Protein AF-A0A4Q3E2G7-F1 (afdb_monomer)

Solvent-accessible surface area (backbone atoms only — not comparable to full-atom values): 5828 Å² total; per-residue (Å²): 128,84,86,53,38,29,29,27,58,34,46,73,57,37,39,50,40,40,76,72,72,43,52,89,29,53,62,28,27,21,63,77,32,55,55,61,68,73,53,56,78,39,52,56,37,32,42,70,69,61,77,84,93,59,53,72,67,58,45,53,53,50,52,51,52,33,55,73,70,73,43,67,72,49,49,72,39,61,69,58,49,59,74,64,58,54,78,42,77,47,70,77,77,88,51,87,86,81,107

Radius of gyration: 15.03 Å; Cα contacts (8 Å, |Δi|>4): 140; chains: 1; bounding box: 35×28×46 Å

Mean predicted aligned error: 4.7 Å

Secondary structure (DSSP, 8-state):
-PPP-EEE-SHHHHHHHHHTT-GGGEEEE-SS---SGGGGGSPB-EEESS-TT--HHHHHHHHHHHHHTT--SEEE-HHHHHHH--SEEE--PPPTT--

Structure (mmCIF, N/CA/C/O backbone):
data_AF-A0A4Q3E2G7-F1
#
_entry.id   AF-A0A4Q3E2G7-F1
#
loop_
_atom_site.group_PDB
_atom_site.id
_atom_site.type_symbol
_atom_site.label_atom_id
_atom_site.label_alt_id
_atom_site.label_comp_id
_atom_site.label_asym_id
_atom_site.label_entity_id
_atom_site.label_seq_id
_atom_site.pdbx_PDB_ins_code
_atom_site.Cartn_x
_atom_site.Cartn_y
_atom_site.Cartn_z
_atom_site.occupancy
_atom_site.B_iso_or_equiv
_atom_site.auth_seq_id
_atom_site.auth_comp_id
_atom_site.auth_asym_id
_atom_site.auth_atom_id
_atom_site.pdbx_PDB_model_num
ATOM 1 N N . MET A 1 1 ? -11.718 -5.652 20.881 1.00 55.88 1 MET A N 1
ATOM 2 C CA . MET A 1 1 ? -10.340 -5.149 20.671 1.00 55.88 1 MET A CA 1
ATOM 3 C C . MET A 1 1 ? -10.452 -3.745 20.094 1.00 55.88 1 MET A C 1
ATOM 5 O O . MET A 1 1 ? -11.445 -3.514 19.416 1.00 55.88 1 MET A O 1
ATOM 9 N N . PRO A 1 2 ? -9.546 -2.799 20.392 1.00 66.38 2 PRO A N 1
ATOM 10 C CA . PRO A 1 2 ? -9.570 -1.504 19.713 1.00 66.38 2 PRO A CA 1
ATOM 11 C C . PRO A 1 2 ? -9.379 -1.717 18.205 1.00 66.38 2 PRO A C 1
ATOM 13 O O . PRO A 1 2 ? -8.573 -2.565 17.818 1.00 66.38 2 PRO A O 1
ATOM 16 N N . ALA A 1 3 ? -10.138 -0.983 17.389 1.00 75.88 3 ALA A N 1
ATOM 17 C CA . ALA A 1 3 ? -9.965 -0.964 15.938 1.00 75.88 3 ALA A CA 1
ATOM 18 C C . ALA A 1 3 ? -8.535 -0.508 15.614 1.00 75.88 3 ALA A C 1
ATOM 20 O O . ALA A 1 3 ? -8.076 0.493 16.175 1.00 75.88 3 ALA A O 1
ATOM 21 N N . ARG A 1 4 ? -7.820 -1.261 14.773 1.00 91.00 4 ARG A N 1
ATOM 22 C CA . ARG A 1 4 ? -6.454 -0.917 14.348 1.00 91.00 4 ARG A CA 1
ATOM 23 C C . ARG A 1 4 ? -6.506 -0.272 12.978 1.00 91.00 4 ARG A C 1
ATOM 25 O O . ARG A 1 4 ? -7.250 -0.717 12.121 1.00 91.00 4 ARG A O 1
ATOM 32 N N . LYS A 1 5 ? -5.664 0.723 12.734 1.00 97.69 5 LYS A N 1
ATOM 33 C CA . LYS A 1 5 ? -5.498 1.313 11.406 1.00 97.69 5 LYS A CA 1
ATOM 34 C C . LYS A 1 5 ? -4.440 0.539 10.632 1.00 97.69 5 LYS A C 1
ATOM 36 O O . LYS A 1 5 ? -3.252 0.616 10.950 1.00 97.69 5 LYS A O 1
ATOM 41 N N . ILE A 1 6 ? -4.873 -0.206 9.624 1.00 98.31 6 ILE A N 1
ATOM 42 C CA . ILE A 1 6 ? -4.030 -1.079 8.808 1.00 98.31 6 ILE A CA 1
ATOM 43 C C . ILE A 1 6 ? -3.792 -0.428 7.447 1.00 98.31 6 ILE A C 1
ATOM 45 O O . ILE A 1 6 ? -4.727 -0.017 6.763 1.00 98.31 6 ILE A O 1
ATOM 49 N N . ILE A 1 7 ? -2.533 -0.376 7.020 1.00 98.56 7 ILE A N 1
ATOM 50 C CA . ILE A 1 7 ? -2.185 -0.154 5.614 1.00 98.56 7 ILE A CA 1
ATOM 51 C C . ILE A 1 7 ? -1.656 -1.463 5.037 1.00 98.56 7 ILE A C 1
ATOM 53 O O . ILE A 1 7 ? -0.758 -2.071 5.619 1.00 98.56 7 ILE A O 1
ATOM 57 N N . SER A 1 8 ? -2.177 -1.879 3.883 1.00 98.00 8 SER A N 1
ATOM 58 C CA . SER A 1 8 ? -1.694 -3.058 3.156 1.00 98.00 8 SER A CA 1
ATOM 59 C C . SER A 1 8 ? -1.099 -2.659 1.808 1.00 98.00 8 SER A C 1
ATOM 61 O O . SER A 1 8 ? -1.788 -2.128 0.941 1.00 98.00 8 SER A O 1
ATOM 63 N N . LEU A 1 9 ? 0.198 -2.898 1.621 1.00 96.62 9 LEU A N 1
ATOM 64 C CA . LEU A 1 9 ? 0.952 -2.508 0.424 1.00 96.62 9 LEU A CA 1
ATOM 65 C C . LEU A 1 9 ? 1.193 -3.670 -0.550 1.00 96.62 9 LEU A C 1
ATOM 67 O O . LEU A 1 9 ? 2.042 -3.564 -1.429 1.00 96.62 9 LEU A O 1
ATOM 71 N N . LEU A 1 10 ? 0.443 -4.763 -0.407 1.00 95.19 10 LEU A N 1
ATOM 72 C CA . LEU A 1 10 ? 0.505 -5.937 -1.274 1.00 95.19 10 LEU A CA 1
ATOM 73 C C . LEU A 1 10 ? -0.928 -6.408 -1.592 1.00 95.19 10 LEU A C 1
ATOM 75 O O . LEU A 1 10 ? -1.713 -6.556 -0.646 1.00 95.19 10 LEU A O 1
ATOM 79 N N . PRO A 1 11 ? -1.284 -6.687 -2.863 1.00 95.81 11 PRO A N 1
ATOM 80 C CA . PRO A 1 11 ? -2.620 -7.170 -3.227 1.00 95.81 11 PRO A CA 1
ATOM 81 C C . PRO A 1 11 ? -3.044 -8.400 -2.421 1.00 95.81 11 PRO A C 1
ATOM 83 O O . PRO A 1 11 ? -4.007 -8.325 -1.662 1.00 95.81 11 PRO A O 1
ATOM 86 N N . ALA A 1 12 ? -2.230 -9.461 -2.429 1.00 96.19 12 ALA A N 1
ATOM 87 C CA . ALA A 1 12 ? -2.518 -10.690 -1.686 1.00 96.19 12 ALA A CA 1
ATOM 88 C C . ALA A 1 12 ? -2.706 -10.456 -0.175 1.00 96.19 12 ALA A C 1
ATOM 90 O O . ALA A 1 12 ? -3.591 -11.042 0.444 1.00 96.19 12 ALA A O 1
ATOM 91 N N . ALA A 1 13 ? -1.913 -9.568 0.435 1.00 96.88 13 ALA A N 1
ATOM 92 C CA . ALA A 1 13 ? -2.086 -9.234 1.848 1.00 96.88 13 ALA A CA 1
ATOM 93 C C . ALA A 1 13 ? -3.405 -8.496 2.109 1.00 96.88 13 ALA A C 1
ATOM 95 O O . ALA A 1 13 ? -4.047 -8.733 3.128 1.00 96.88 13 ALA A O 1
ATOM 96 N N . THR A 1 14 ? -3.825 -7.630 1.185 1.00 98.25 14 THR A N 1
ATOM 97 C CA . THR A 1 14 ? -5.097 -6.900 1.285 1.00 98.25 14 THR A CA 1
ATOM 98 C C . THR A 1 14 ? -6.269 -7.868 1.257 1.00 98.25 14 THR A C 1
ATOM 100 O O . THR A 1 14 ? -7.136 -7.803 2.126 1.00 98.25 14 THR A O 1
ATOM 103 N N . GLU A 1 15 ? -6.241 -8.828 0.333 1.00 98.38 15 GLU A N 1
ATOM 104 C CA . GLU A 1 15 ? -7.255 -9.878 0.241 1.00 98.38 15 GLU A CA 1
ATOM 105 C C . GLU A 1 15 ? -7.309 -10.738 1.508 1.00 98.38 15 GLU A C 1
ATOM 107 O O . GLU A 1 15 ? -8.394 -11.024 2.011 1.00 98.38 15 GLU A O 1
ATOM 112 N N . ILE A 1 16 ? -6.152 -11.096 2.078 1.00 98.31 16 ILE A N 1
ATOM 113 C CA . ILE A 1 16 ? -6.073 -11.841 3.343 1.00 98.31 16 ILE A CA 1
ATOM 114 C C . ILE A 1 16 ? -6.680 -11.034 4.499 1.00 98.31 16 ILE A C 1
ATOM 116 O O . ILE A 1 16 ? -7.458 -11.583 5.277 1.00 98.31 16 ILE A O 1
ATOM 120 N N . VAL A 1 17 ? -6.368 -9.739 4.622 1.00 97.75 17 VAL A N 1
ATOM 121 C CA . VAL A 1 17 ? -6.947 -8.870 5.665 1.00 97.75 17 VAL A CA 1
ATOM 122 C C . VAL A 1 17 ? -8.472 -8.821 5.543 1.00 97.75 17 VAL A C 1
ATOM 124 O O . VAL A 1 17 ? -9.174 -8.989 6.543 1.00 97.75 17 VAL A O 1
ATOM 127 N N . CYS A 1 18 ? -8.993 -8.668 4.325 1.00 97.88 18 CYS A N 1
ATOM 128 C CA . CYS A 1 18 ? -10.431 -8.715 4.064 1.00 97.88 18 CYS A CA 1
ATOM 129 C C . CYS A 1 18 ? -11.036 -10.083 4.418 1.00 97.88 18 CYS A C 1
ATOM 131 O O . CYS A 1 18 ? -12.046 -10.139 5.119 1.00 97.88 18 CYS A O 1
ATOM 133 N N . ALA A 1 19 ? -10.400 -11.186 4.013 1.00 98.06 19 ALA A N 1
ATOM 134 C CA . ALA A 1 19 ? -10.856 -12.546 4.309 1.00 98.06 19 ALA A CA 1
ATOM 135 C C . ALA A 1 19 ? -10.881 -12.860 5.817 1.00 98.06 19 ALA A C 1
ATOM 137 O O . ALA A 1 19 ? -11.704 -13.653 6.273 1.00 98.06 19 ALA A O 1
ATOM 138 N N . LEU A 1 20 ? -10.017 -12.213 6.605 1.00 97.31 20 LEU A N 1
ATOM 139 C CA . LEU A 1 20 ? -10.001 -12.300 8.068 1.00 97.31 20 LEU A CA 1
ATOM 140 C C . LEU A 1 20 ? -11.077 -11.434 8.752 1.00 97.31 20 LEU A C 1
ATOM 142 O O . LEU A 1 20 ? -11.149 -11.416 9.980 1.00 97.31 20 LEU A O 1
ATOM 146 N N . GLY A 1 21 ? -11.914 -10.721 7.991 1.00 96.88 21 GLY A N 1
ATOM 147 C CA . GLY A 1 21 ? -12.966 -9.850 8.523 1.00 96.88 21 GLY A CA 1
ATOM 148 C C . GLY A 1 21 ? -12.462 -8.495 9.025 1.00 96.88 21 GLY A C 1
ATOM 149 O O . GLY A 1 21 ? -13.163 -7.829 9.783 1.00 96.88 21 GLY A O 1
ATOM 150 N N . LEU A 1 22 ? -11.261 -8.081 8.612 1.00 97.06 22 LEU A N 1
ATOM 151 C CA . LEU A 1 22 ? -10.602 -6.843 9.050 1.00 97.06 22 LEU A CA 1
ATOM 152 C C . LEU A 1 22 ? -10.643 -5.740 7.979 1.00 97.06 22 LEU A C 1
ATOM 154 O O . LEU A 1 22 ? -9.856 -4.801 8.013 1.00 97.06 22 LEU A O 1
ATOM 158 N N . GLU A 1 23 ? -11.558 -5.825 7.012 1.00 97.25 23 GLU A N 1
ATOM 159 C CA . GLU A 1 23 ? -11.676 -4.816 5.950 1.00 97.25 23 GLU A CA 1
ATOM 160 C C . GLU A 1 23 ? -11.950 -3.409 6.503 1.00 97.25 23 GLU A C 1
ATOM 162 O O . GLU A 1 23 ? -11.368 -2.439 6.030 1.00 97.25 23 GLU A O 1
ATOM 167 N N . ALA A 1 24 ? -12.779 -3.296 7.544 1.00 97.00 24 ALA A N 1
ATOM 168 C CA . ALA A 1 24 ? -13.104 -2.015 8.178 1.00 97.00 24 ALA A CA 1
ATOM 169 C C . ALA A 1 24 ? -11.904 -1.350 8.883 1.00 97.00 24 ALA A C 1
ATOM 171 O O . ALA A 1 24 ? -11.941 -0.151 9.156 1.00 97.00 24 ALA A O 1
ATOM 172 N N . ASP A 1 25 ? -10.850 -2.120 9.161 1.00 97.75 25 ASP A N 1
ATOM 173 C CA . ASP A 1 25 ? -9.607 -1.647 9.768 1.00 97.75 25 ASP A CA 1
ATOM 174 C C . ASP A 1 25 ? -8.606 -1.136 8.705 1.00 97.75 25 ASP A C 1
ATOM 176 O O . ASP A 1 25 ? -7.602 -0.501 9.041 1.00 97.75 25 ASP A O 1
ATOM 180 N N . LEU A 1 26 ? -8.857 -1.373 7.409 1.00 98.06 26 LEU A N 1
ATOM 181 C CA . LEU A 1 26 ? -8.009 -0.870 6.328 1.00 98.06 26 LEU A CA 1
ATOM 182 C C . LEU A 1 26 ? -8.211 0.637 6.126 1.00 98.06 26 LEU A C 1
ATOM 184 O O . LEU A 1 26 ? -9.306 1.110 5.832 1.00 98.06 26 LEU A O 1
ATOM 188 N N . VAL A 1 27 ? -7.117 1.393 6.210 1.00 98.44 27 VAL A N 1
ATOM 189 C CA . VAL A 1 27 ? -7.101 2.853 6.006 1.00 98.44 27 VAL A CA 1
ATOM 190 C C . VAL A 1 27 ? -6.294 3.285 4.785 1.00 98.44 27 VAL A C 1
ATOM 192 O O . VAL A 1 27 ? -6.335 4.451 4.402 1.00 98.44 27 VAL A O 1
ATOM 195 N N . GLY A 1 28 ? -5.554 2.369 4.162 1.00 98.25 28 GLY A N 1
ATOM 196 C CA . GLY A 1 28 ? -4.765 2.644 2.967 1.00 98.25 28 GLY A CA 1
ATOM 197 C C . GLY A 1 28 ? -4.292 1.366 2.285 1.00 98.25 28 GLY A C 1
ATOM 198 O O . GLY A 1 28 ? -4.189 0.308 2.910 1.00 98.25 28 GLY A O 1
ATOM 199 N N . ARG A 1 29 ? -4.007 1.473 0.987 1.00 98.31 29 ARG A N 1
ATOM 200 C CA . ARG A 1 29 ? -3.671 0.330 0.127 1.00 98.31 29 ARG A CA 1
ATOM 201 C C . ARG A 1 29 ? -2.516 0.621 -0.833 1.00 98.31 29 ARG A C 1
ATOM 203 O O . ARG A 1 29 ? -2.137 1.780 -0.980 1.00 98.31 29 ARG A O 1
ATOM 210 N N . SER A 1 30 ? -1.979 -0.379 -1.532 1.00 97.31 30 SER A N 1
ATOM 211 C CA . SER A 1 30 ? -1.156 -0.124 -2.727 1.00 97.31 30 SER A CA 1
ATOM 212 C C . SER A 1 30 ? -2.028 0.344 -3.906 1.00 97.31 30 SER A C 1
ATOM 214 O O . SER A 1 30 ? -3.252 0.182 -3.884 1.00 97.31 30 SER A O 1
ATOM 216 N N . HIS A 1 31 ? -1.412 0.921 -4.943 1.00 95.56 31 HIS A N 1
ATOM 217 C CA . HIS A 1 31 ? -2.122 1.269 -6.183 1.00 95.56 31 HIS A CA 1
ATOM 218 C C . HIS A 1 31 ? -2.755 0.050 -6.875 1.00 95.56 31 HIS A C 1
ATOM 220 O O . HIS A 1 31 ? -3.828 0.191 -7.462 1.00 95.56 31 HIS A O 1
ATOM 226 N N . GLU A 1 32 ? -2.143 -1.127 -6.736 1.00 94.69 32 GLU A N 1
ATOM 227 C CA . GLU A 1 32 ? -2.566 -2.379 -7.375 1.00 94.69 32 GLU A CA 1
ATOM 228 C C . GLU A 1 32 ? -3.639 -3.138 -6.590 1.00 94.69 32 GLU A C 1
ATOM 230 O O . GLU A 1 32 ? -4.333 -3.967 -7.162 1.00 94.69 32 GLU A O 1
ATOM 235 N N . CYS A 1 33 ? -3.808 -2.876 -5.288 1.00 97.19 33 CYS A N 1
ATOM 236 C CA . CYS A 1 33 ? -4.827 -3.570 -4.501 1.00 97.19 33 CYS A CA 1
ATOM 237 C C . CYS A 1 33 ? -6.230 -3.170 -4.975 1.00 97.19 33 CYS A C 1
ATOM 239 O O . 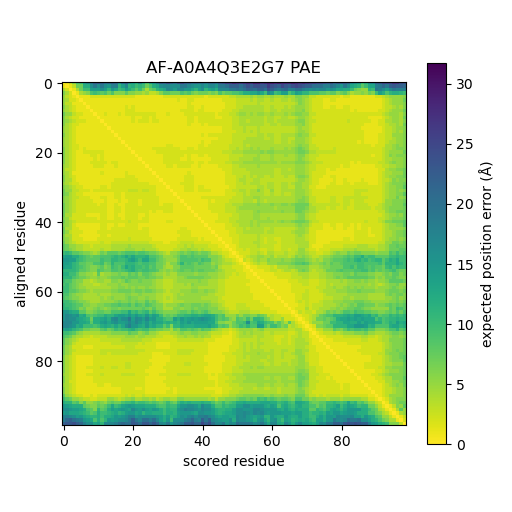CYS A 1 33 ? -6.663 -2.039 -4.743 1.00 97.19 33 CYS A O 1
ATOM 241 N N . ASP A 1 34 ? -6.952 -4.082 -5.609 1.00 97.25 34 ASP A N 1
ATOM 242 C CA . ASP A 1 34 ? -8.200 -3.782 -6.308 1.00 97.25 34 ASP A CA 1
ATOM 243 C C . ASP A 1 34 ? -9.370 -4.711 -5.938 1.00 97.25 34 ASP A C 1
ATOM 245 O O . ASP A 1 34 ? -10.491 -4.490 -6.415 1.00 97.25 34 ASP A O 1
ATOM 249 N N . PHE A 1 35 ? -9.124 -5.674 -5.043 1.00 97.62 35 PHE A N 1
ATOM 250 C CA . PHE A 1 35 ? -10.084 -6.656 -4.554 1.00 97.62 35 PHE A CA 1
ATOM 251 C C . PHE A 1 35 ? -10.092 -6.755 -3.010 1.00 97.62 35 PHE A C 1
ATOM 253 O O . PHE A 1 35 ? -9.023 -6.723 -2.393 1.00 97.62 35 PHE A O 1
ATOM 260 N N . PRO A 1 36 ? -11.274 -6.906 -2.374 1.00 97.69 36 PRO A N 1
ATOM 261 C CA . PRO A 1 36 ? -12.608 -6.703 -2.952 1.00 97.69 36 PRO A CA 1
ATOM 262 C C . PRO A 1 36 ? -12.779 -5.268 -3.473 1.00 97.69 36 PRO A C 1
ATOM 264 O O . PRO A 1 36 ? -12.086 -4.361 -3.032 1.00 97.69 36 PRO A O 1
ATOM 267 N N . LEU A 1 37 ? -13.694 -5.033 -4.424 1.00 97.88 37 LEU A N 1
ATOM 268 C CA . LEU A 1 37 ? -13.824 -3.727 -5.107 1.00 97.88 37 LEU A CA 1
ATOM 269 C C . LEU A 1 37 ? -13.981 -2.531 -4.151 1.00 97.88 37 LEU A C 1
ATOM 271 O O . LEU A 1 37 ? -13.601 -1.410 -4.489 1.00 97.88 37 LEU A O 1
ATOM 275 N N . THR A 1 38 ? -14.520 -2.768 -2.959 1.00 97.94 38 THR A N 1
ATOM 276 C CA . THR A 1 38 ? -14.655 -1.802 -1.864 1.00 97.94 38 THR A CA 1
ATOM 277 C C . THR A 1 38 ? -13.322 -1.174 -1.451 1.00 97.94 38 THR A C 1
ATOM 279 O O . THR A 1 38 ? -13.287 0.030 -1.177 1.00 97.94 38 THR A O 1
ATOM 282 N N . VAL A 1 39 ? -12.202 -1.907 -1.508 1.00 98.00 39 VAL A N 1
ATOM 283 C CA . VAL A 1 39 ? -10.876 -1.378 -1.134 1.00 98.00 39 VAL A CA 1
ATOM 284 C C . VAL A 1 39 ? -10.400 -0.277 -2.078 1.00 98.00 39 VAL A C 1
ATOM 286 O O . VAL A 1 39 ? -9.586 0.554 -1.681 1.00 98.00 39 VAL A O 1
ATOM 289 N N . LYS A 1 40 ? -10.943 -0.181 -3.303 1.00 98.00 40 LYS A N 1
ATOM 290 C CA . LYS A 1 40 ? -10.603 0.908 -4.238 1.00 98.00 40 LYS A CA 1
ATOM 291 C C . LYS A 1 40 ? -10.954 2.293 -3.700 1.00 98.00 40 LYS A C 1
ATOM 293 O O . LYS A 1 40 ? -10.317 3.258 -4.119 1.00 98.00 40 LYS A O 1
ATOM 298 N N . SER A 1 41 ? -11.918 2.377 -2.779 1.00 97.75 41 SER A N 1
ATOM 299 C CA . SER A 1 41 ? -12.289 3.619 -2.088 1.00 97.75 41 SER A CA 1
ATOM 300 C C . SER A 1 41 ? -11.213 4.111 -1.113 1.00 97.75 41 SER A C 1
ATOM 302 O O . SER A 1 41 ? -11.194 5.293 -0.770 1.00 97.75 41 SER A O 1
ATOM 304 N N . LEU A 1 42 ? -10.297 3.230 -0.696 1.00 98.31 42 LEU A N 1
ATOM 305 C CA . LEU A 1 42 ? -9.213 3.574 0.208 1.00 98.31 42 LEU A CA 1
ATOM 306 C C . LEU A 1 42 ? -8.095 4.328 -0.521 1.00 98.31 42 LEU A C 1
ATOM 308 O O . LEU A 1 42 ? -7.795 4.034 -1.687 1.00 98.31 42 LEU A O 1
ATOM 312 N N . PRO A 1 43 ? -7.409 5.251 0.173 1.00 98.12 43 PRO A N 1
ATOM 313 C CA . PRO A 1 43 ? -6.300 5.988 -0.403 1.00 98.12 43 PRO A CA 1
ATOM 314 C C . PRO A 1 43 ? -5.138 5.065 -0.813 1.00 98.12 43 PRO A C 1
ATOM 316 O O . PRO A 1 43 ? -4.625 4.275 -0.013 1.00 98.12 43 PRO A O 1
ATOM 319 N N . ALA A 1 44 ? -4.686 5.198 -2.063 1.00 97.94 44 ALA A N 1
ATOM 320 C CA . ALA A 1 44 ? -3.501 4.504 -2.559 1.00 97.94 44 ALA A CA 1
ATOM 321 C C . ALA A 1 44 ? -2.228 5.164 -2.009 1.00 97.94 44 ALA A C 1
ATOM 323 O O . ALA A 1 44 ? -1.966 6.329 -2.289 1.00 97.94 44 ALA A O 1
ATOM 324 N N . CYS A 1 45 ? -1.439 4.407 -1.251 1.00 98.00 45 CYS A N 1
ATOM 325 C CA . CYS A 1 45 ? -0.197 4.812 -0.590 1.00 98.00 45 CYS A CA 1
ATOM 326 C C . CYS A 1 45 ? 1.060 4.518 -1.421 1.00 98.00 45 CYS A C 1
ATOM 328 O O . CYS A 1 45 ? 2.175 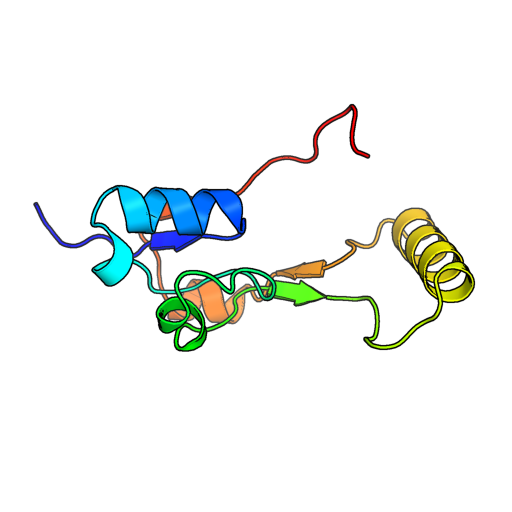4.797 -0.978 1.00 98.00 45 CYS A O 1
ATOM 330 N N . THR A 1 46 ? 0.899 3.951 -2.614 1.00 95.94 46 THR A N 1
ATOM 331 C CA . THR A 1 46 ? 1.967 3.786 -3.602 1.00 95.94 46 THR A CA 1
ATOM 332 C C . THR A 1 46 ? 1.498 4.257 -4.973 1.00 95.94 46 THR A C 1
ATOM 334 O O . THR A 1 46 ? 0.304 4.479 -5.182 1.00 95.94 46 THR A O 1
ATOM 337 N N . GLU A 1 47 ? 2.433 4.434 -5.895 1.00 95.00 47 GLU A N 1
ATOM 338 C CA . GLU A 1 47 ? 2.176 4.703 -7.313 1.00 95.00 47 GLU A CA 1
ATOM 339 C C . GLU A 1 47 ? 3.240 4.030 -8.176 1.00 95.00 47 GLU A C 1
ATOM 341 O O . GLU A 1 47 ? 4.394 3.940 -7.756 1.00 95.00 47 GLU A O 1
ATOM 346 N N . ALA A 1 48 ? 2.853 3.548 -9.355 1.00 92.06 48 ALA A N 1
ATOM 347 C CA . ALA A 1 48 ? 3.788 2.987 -10.319 1.00 92.06 48 ALA A CA 1
ATOM 348 C C . ALA A 1 48 ? 4.685 4.090 -10.899 1.00 92.06 48 ALA A C 1
ATOM 350 O O . ALA A 1 48 ? 4.213 5.17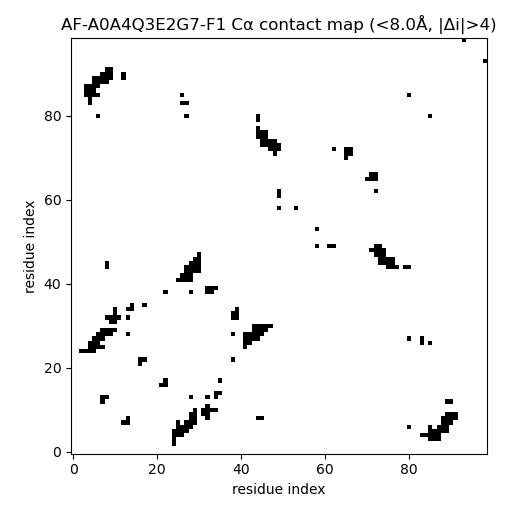8 -11.226 1.00 92.06 48 ALA A O 1
ATOM 351 N N . ASN A 1 49 ? 5.970 3.785 -11.079 1.00 90.62 49 ASN A N 1
ATOM 352 C CA . ASN A 1 49 ? 6.911 4.644 -11.808 1.00 90.62 49 ASN A CA 1
ATOM 353 C C . ASN A 1 49 ? 6.977 4.287 -13.306 1.00 90.62 49 ASN A C 1
ATOM 355 O O . ASN A 1 49 ? 7.766 4.865 -14.056 1.00 90.62 49 ASN A O 1
ATOM 359 N N . ILE A 1 50 ? 6.152 3.331 -13.740 1.00 87.88 50 ILE A N 1
ATOM 360 C CA . ILE A 1 50 ? 6.015 2.900 -15.129 1.00 87.88 50 ILE A CA 1
ATOM 361 C C . ILE A 1 50 ? 4.663 3.408 -15.649 1.00 87.88 50 ILE A C 1
ATOM 363 O O . ILE A 1 50 ? 3.649 3.162 -14.998 1.00 87.88 50 ILE A O 1
ATOM 367 N N . PRO A 1 51 ? 4.628 4.116 -16.793 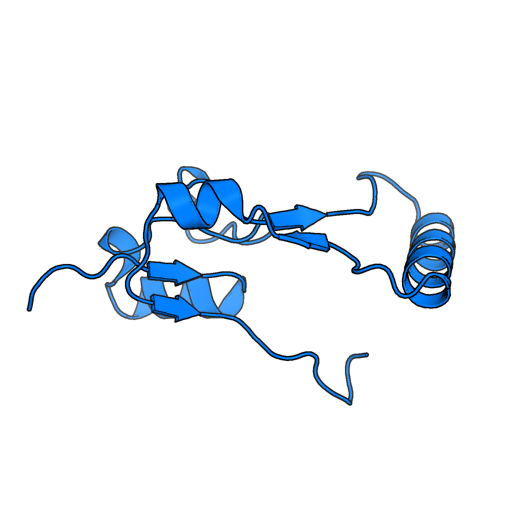1.00 84.94 51 PRO A N 1
ATOM 368 C CA . PRO A 1 51 ? 3.382 4.551 -17.413 1.00 84.94 51 PRO A CA 1
ATOM 369 C C . PRO A 1 51 ? 2.482 3.384 -17.830 1.00 84.94 51 PRO A C 1
ATOM 371 O O . PRO A 1 51 ? 2.960 2.360 -18.319 1.00 84.94 51 PRO A O 1
ATOM 374 N N . ASP A 1 52 ? 1.173 3.593 -17.729 1.00 84.06 52 ASP A N 1
ATOM 375 C CA . ASP A 1 52 ? 0.185 2.669 -18.278 1.00 84.06 52 ASP A CA 1
ATOM 376 C C . ASP A 1 52 ? 0.239 2.630 -19.818 1.00 84.06 52 ASP A C 1
ATOM 378 O O . ASP A 1 52 ? 0.652 3.587 -20.476 1.00 84.06 52 ASP A O 1
ATOM 382 N N . ASN A 1 53 ? -0.279 1.544 -20.403 1.00 88.12 53 ASN A N 1
ATOM 383 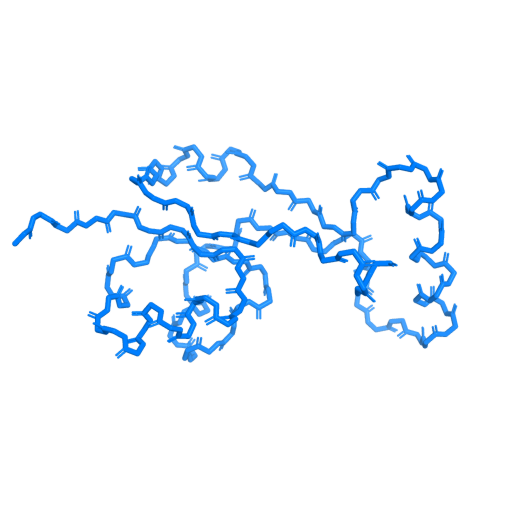C CA . ASN A 1 53 ? -0.462 1.353 -21.853 1.00 88.12 53 ASN A CA 1
ATOM 384 C C . ASN A 1 53 ? 0.829 1.270 -22.687 1.00 88.12 53 ASN A C 1
ATOM 386 O O . ASN A 1 53 ? 0.808 1.535 -23.891 1.00 88.12 53 ASN A O 1
ATOM 390 N N . LEU A 1 54 ? 1.945 0.882 -22.073 1.00 89.69 54 LEU A N 1
ATOM 391 C CA . LEU A 1 54 ? 3.153 0.509 -22.803 1.00 89.69 54 LEU A CA 1
ATOM 392 C C . LEU A 1 54 ? 3.041 -0.915 -23.363 1.00 89.69 54 LEU A C 1
ATOM 394 O O . LEU A 1 54 ? 2.442 -1.797 -22.745 1.00 89.69 54 LEU A O 1
ATOM 398 N N . ASP A 1 55 ? 3.648 -1.148 -24.527 1.00 93.62 55 ASP A N 1
ATOM 399 C CA . ASP A 1 55 ? 3.869 -2.511 -25.005 1.00 93.62 55 ASP A CA 1
ATOM 400 C C . ASP A 1 55 ? 4.945 -3.220 -24.165 1.00 93.62 55 ASP A C 1
ATOM 402 O O . ASP A 1 55 ? 5.717 -2.595 -23.435 1.00 93.62 55 ASP A O 1
ATOM 406 N N . SER A 1 56 ? 5.016 -4.548 -24.263 1.00 93.25 56 SER A N 1
ATOM 407 C CA . SER A 1 56 ? 5.943 -5.343 -23.452 1.00 93.25 56 SER A CA 1
ATOM 408 C C . SER A 1 56 ? 7.421 -4.990 -23.667 1.00 93.25 56 SER A C 1
ATOM 410 O O . SER A 1 56 ? 8.202 -5.098 -22.724 1.00 93.25 56 SER A O 1
ATOM 412 N N . GLY A 1 57 ? 7.818 -4.558 -24.870 1.00 94.38 57 GLY A N 1
ATOM 413 C CA . GLY A 1 57 ? 9.203 -4.171 -25.161 1.00 94.38 57 GLY A CA 1
ATOM 414 C C . GLY A 1 57 ? 9.571 -2.829 -24.528 1.00 94.38 57 GLY A C 1
ATOM 415 O O . GLY A 1 57 ? 10.658 -2.671 -23.965 1.00 94.38 57 GLY A O 1
ATOM 416 N N . ALA A 1 58 ? 8.640 -1.880 -24.555 1.00 92.75 58 ALA A N 1
ATOM 417 C CA . ALA A 1 58 ? 8.764 -0.602 -23.873 1.00 92.75 58 ALA A CA 1
ATOM 418 C C . ALA A 1 58 ? 8.759 -0.767 -22.343 1.00 92.75 58 ALA A C 1
ATOM 420 O O . ALA A 1 58 ? 9.551 -0.111 -21.665 1.00 92.75 58 ALA A O 1
ATOM 421 N N . ILE A 1 59 ? 7.937 -1.676 -21.798 1.00 90.94 59 ILE A N 1
ATOM 422 C CA . ILE A 1 59 ? 7.953 -2.029 -20.367 1.00 90.94 59 ILE A CA 1
ATOM 423 C C . ILE A 1 59 ? 9.321 -2.591 -19.969 1.00 90.94 59 ILE A C 1
ATOM 425 O O . ILE A 1 59 ? 9.920 -2.086 -19.023 1.00 90.94 59 ILE A O 1
ATOM 429 N N . ASP A 1 60 ? 9.840 -3.590 -20.693 1.00 91.19 60 ASP A N 1
ATOM 430 C CA . ASP A 1 60 ? 11.148 -4.202 -20.406 1.00 91.19 60 ASP A CA 1
ATOM 431 C C . ASP A 1 60 ? 12.277 -3.164 -20.416 1.00 91.19 60 ASP A C 1
ATOM 433 O O . ASP A 1 60 ? 13.088 -3.105 -19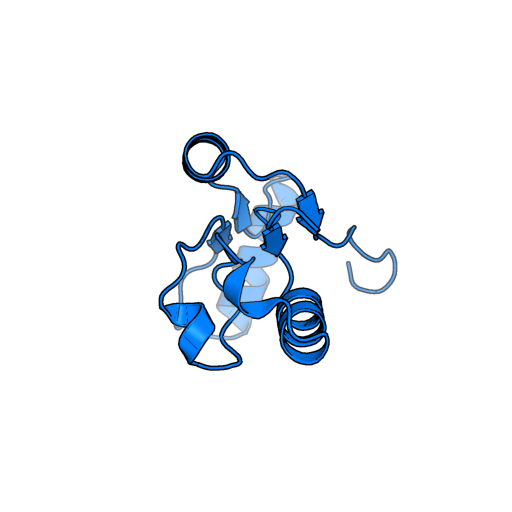.489 1.00 91.19 60 ASP A O 1
ATOM 437 N N . THR A 1 61 ? 12.276 -2.287 -21.423 1.00 91.44 61 THR A N 1
ATOM 438 C CA . THR A 1 61 ? 13.238 -1.182 -21.513 1.00 91.44 61 THR A CA 1
ATOM 439 C C . THR A 1 61 ? 13.138 -0.286 -20.280 1.00 91.44 61 THR A C 1
ATOM 441 O O . THR A 1 61 ? 14.152 0.011 -19.647 1.00 91.44 61 THR A O 1
ATOM 444 N N . LYS A 1 62 ? 11.918 0.091 -19.877 1.00 89.19 62 LYS A N 1
ATOM 445 C CA . LYS A 1 62 ? 11.714 1.007 -18.753 1.00 89.19 62 LYS A CA 1
ATOM 446 C C . LYS A 1 62 ? 12.077 0.400 -17.402 1.00 89.19 62 LYS A C 1
ATOM 448 O O . LYS A 1 62 ? 12.660 1.081 -16.561 1.00 89.19 62 LYS A O 1
ATOM 453 N N . VAL A 1 63 ? 11.760 -0.875 -17.197 1.00 89.75 63 VAL A N 1
ATOM 454 C CA . VAL A 1 63 ? 12.148 -1.631 -15.999 1.00 89.75 63 VAL A CA 1
ATOM 455 C C . VAL A 1 63 ? 13.670 -1.671 -15.876 1.00 89.75 63 VAL A C 1
ATOM 457 O O . VAL A 1 63 ? 14.199 -1.377 -14.806 1.00 89.75 63 VAL A O 1
ATOM 460 N N . LYS A 1 64 ? 14.382 -1.971 -16.970 1.00 88.44 64 LYS A N 1
ATOM 461 C CA . LYS A 1 64 ? 15.852 -2.003 -16.987 1.00 88.44 64 LYS A CA 1
ATOM 462 C C . LYS A 1 64 ? 16.474 -0.642 -16.688 1.00 88.44 64 LYS A C 1
ATOM 464 O O . LYS A 1 64 ? 17.440 -0.595 -15.935 1.00 88.44 64 LYS A O 1
ATOM 469 N N . GLU A 1 65 ? 15.920 0.443 -17.230 1.00 88.75 65 GLU A N 1
ATOM 470 C CA . GLU A 1 65 ? 16.349 1.811 -16.898 1.00 88.75 65 GLU A CA 1
ATOM 471 C C . GLU A 1 65 ? 16.196 2.095 -15.398 1.00 88.75 65 GLU A C 1
ATOM 473 O O . GLU A 1 65 ? 17.161 2.476 -14.741 1.00 88.75 65 GLU A O 1
ATOM 478 N N . LEU A 1 66 ? 15.008 1.843 -14.835 1.00 85.88 66 LEU A N 1
ATOM 479 C CA . LEU A 1 66 ? 14.729 2.105 -13.420 1.00 85.88 66 LEU A CA 1
ATOM 480 C C . LEU A 1 66 ? 15.640 1.289 -12.495 1.00 85.88 66 LEU A C 1
ATOM 482 O O . LEU A 1 66 ? 16.211 1.841 -11.557 1.00 85.88 66 LEU A O 1
ATOM 486 N N . LEU A 1 67 ? 15.820 -0.003 -12.775 1.00 84.38 67 LEU A N 1
ATOM 487 C CA . LEU A 1 67 ? 16.702 -0.865 -11.985 1.00 84.38 67 LEU A CA 1
ATOM 488 C C . LEU A 1 67 ? 18.181 -0.479 -12.139 1.00 84.38 67 LEU A C 1
ATOM 490 O O . LEU A 1 67 ? 18.920 -0.518 -11.155 1.00 84.38 67 LEU A O 1
ATOM 494 N N . GLY A 1 68 ? 18.607 -0.078 -13.343 1.00 78.75 68 GLY A N 1
ATOM 495 C CA . GLY A 1 68 ? 19.963 0.409 -13.614 1.00 78.75 68 GLY A CA 1
ATOM 496 C C . GLY A 1 68 ? 20.303 1.688 -12.845 1.00 78.75 68 GLY A C 1
ATOM 497 O O . GLY A 1 68 ? 21.417 1.822 -12.341 1.00 78.75 68 GLY A O 1
ATOM 498 N N . ASP A 1 69 ? 19.318 2.569 -12.669 1.00 75.75 69 ASP A N 1
ATOM 499 C CA . ASP A 1 69 ? 19.430 3.798 -11.876 1.00 75.75 69 ASP A CA 1
ATOM 500 C C . ASP A 1 69 ? 19.246 3.564 -10.360 1.00 75.75 69 ASP A C 1
ATOM 502 O O . ASP A 1 69 ? 19.211 4.518 -9.579 1.00 75.75 69 ASP A O 1
ATOM 506 N N . ALA A 1 70 ? 19.113 2.301 -9.926 1.00 74.06 70 ALA A N 1
ATOM 507 C CA . ALA A 1 70 ? 18.760 1.906 -8.559 1.00 74.06 70 ALA A CA 1
ATOM 508 C C . ALA A 1 70 ? 17.463 2.573 -8.043 1.00 74.06 70 ALA A C 1
ATOM 510 O O . ALA A 1 70 ? 17.277 2.777 -6.837 1.00 74.06 70 ALA A O 1
ATOM 511 N N . LEU A 1 71 ? 16.556 2.914 -8.961 1.00 76.38 71 LEU A N 1
ATOM 512 C CA . LEU A 1 71 ? 15.233 3.450 -8.675 1.00 76.38 71 LEU A CA 1
ATOM 513 C C . LEU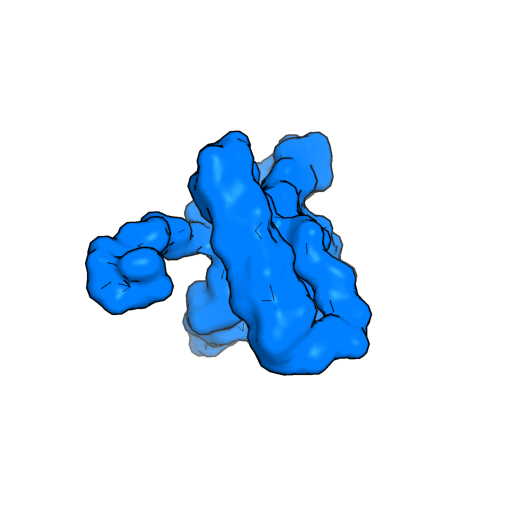 A 1 71 ? 14.230 2.306 -8.492 1.00 76.38 71 LEU A C 1
ATOM 515 O O . LEU A 1 71 ? 14.285 1.263 -9.139 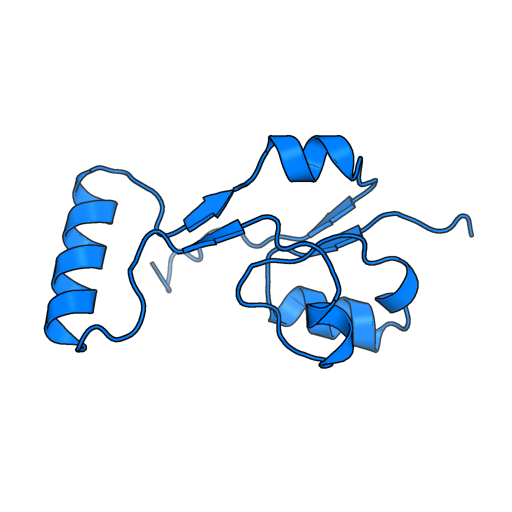1.00 76.38 71 LEU A O 1
ATOM 519 N N . SER A 1 72 ? 13.271 2.514 -7.593 1.00 83.12 72 SER A N 1
ATOM 520 C CA . SER A 1 72 ? 12.181 1.564 -7.364 1.00 83.12 72 SER A CA 1
ATOM 521 C C . SER A 1 72 ? 11.178 1.588 -8.525 1.00 83.12 72 SER A C 1
ATOM 523 O O . SER A 1 72 ? 10.920 2.645 -9.103 1.00 83.12 72 SER A O 1
ATOM 525 N N . LEU A 1 73 ? 10.539 0.450 -8.817 1.00 86.88 73 LEU A N 1
ATOM 526 C CA . LEU A 1 73 ? 9.450 0.355 -9.806 1.00 86.88 73 LEU A CA 1
ATOM 527 C C . LEU A 1 73 ? 8.181 1.105 -9.373 1.00 86.88 73 LEU A C 1
ATOM 529 O O . LEU A 1 73 ? 7.316 1.410 -10.191 1.00 86.88 73 LEU A O 1
ATOM 533 N N . TYR A 1 74 ? 8.081 1.428 -8.088 1.00 89.50 74 TYR A N 1
ATOM 534 C CA . TYR A 1 74 ? 6.991 2.200 -7.517 1.00 89.50 74 TYR A CA 1
ATOM 535 C C . TYR A 1 74 ? 7.499 3.163 -6.448 1.00 89.50 74 TYR A C 1
ATOM 537 O O . TYR A 1 74 ? 8.502 2.918 -5.769 1.00 89.50 74 TYR A O 1
ATOM 545 N N . THR A 1 75 ? 6.757 4.242 -6.246 1.00 92.38 75 THR A N 1
ATOM 546 C CA . THR A 1 75 ? 7.019 5.231 -5.203 1.00 92.38 75 THR A CA 1
ATOM 547 C C . THR A 1 75 ? 6.080 5.011 -4.022 1.00 92.38 75 THR A C 1
ATOM 549 O O . THR A 1 75 ? 4.885 4.781 -4.192 1.00 92.38 75 THR A O 1
ATOM 552 N N . VAL A 1 76 ? 6.616 5.083 -2.800 1.00 93.88 76 VAL A N 1
ATOM 553 C CA . VAL A 1 76 ? 5.825 5.049 -1.559 1.00 93.88 76 VAL A CA 1
ATOM 554 C C . VAL A 1 76 ? 5.469 6.476 -1.145 1.00 93.88 76 VAL A C 1
ATOM 556 O O . VAL A 1 76 ? 6.353 7.292 -0.873 1.00 93.88 76 VAL A O 1
ATOM 559 N N . LYS A 1 77 ? 4.172 6.771 -1.022 1.00 97.00 77 LYS A N 1
ATOM 560 C CA . LYS A 1 77 ? 3.631 8.083 -0.636 1.00 97.00 77 LYS A CA 1
ATOM 561 C C . LYS A 1 77 ? 3.743 8.290 0.873 1.00 97.00 77 LYS A C 1
ATOM 563 O O . LYS A 1 77 ? 2.771 8.189 1.619 1.00 97.00 77 LYS A O 1
ATOM 568 N N . ARG A 1 78 ? 4.961 8.579 1.338 1.00 95.94 78 ARG A N 1
ATOM 569 C CA . ARG A 1 78 ? 5.297 8.699 2.771 1.00 95.94 78 ARG A CA 1
ATOM 570 C C . ARG A 1 78 ? 4.410 9.689 3.523 1.00 95.94 78 ARG A C 1
ATOM 572 O O . ARG A 1 78 ? 3.984 9.384 4.631 1.00 95.94 78 ARG A O 1
ATOM 579 N N . GLU A 1 79 ? 4.106 10.842 2.933 1.00 97.69 79 GLU A N 1
ATOM 580 C CA . GLU A 1 79 ? 3.251 11.845 3.581 1.00 97.69 79 GLU A CA 1
ATOM 581 C C . GLU A 1 79 ? 1.810 11.359 3.752 1.00 97.69 79 GLU A C 1
ATOM 583 O O . GLU A 1 79 ? 1.206 11.578 4.796 1.00 97.69 79 GLU A O 1
ATOM 588 N N . GLN A 1 80 ? 1.288 10.606 2.786 1.00 97.88 80 GLN A N 1
ATOM 589 C CA . GLN A 1 80 ? -0.035 9.998 2.890 1.00 97.88 80 GLN A CA 1
ATOM 590 C C . GLN A 1 80 ? -0.080 8.937 3.993 1.00 97.88 80 GLN A C 1
ATOM 592 O O . GLN A 1 80 ? -0.994 8.936 4.813 1.00 97.88 80 GLN A O 1
ATOM 597 N N . ILE A 1 81 ? 0.951 8.092 4.085 1.00 97.81 81 ILE A N 1
ATOM 598 C CA . ILE A 1 81 ? 1.082 7.113 5.176 1.00 97.81 81 ILE A CA 1
ATOM 599 C C . ILE A 1 81 ? 1.142 7.822 6.537 1.00 97.81 81 ILE A C 1
ATOM 601 O O . ILE A 1 81 ? 0.452 7.413 7.469 1.00 97.81 81 ILE A O 1
ATOM 605 N N . LYS A 1 82 ? 1.912 8.912 6.656 1.00 97.75 82 LYS A N 1
ATOM 606 C CA . LYS A 1 82 ? 1.976 9.714 7.890 1.00 97.75 82 LYS A CA 1
ATOM 607 C C . LYS A 1 82 ? 0.616 10.300 8.270 1.00 97.75 82 LYS A C 1
ATOM 609 O O . LYS A 1 82 ? 0.254 10.247 9.439 1.00 97.75 82 LYS A O 1
ATOM 614 N N . GLN A 1 83 ? -0.137 10.827 7.303 1.00 98.12 83 GLN A N 1
ATOM 615 C CA . GLN A 1 83 ? -1.471 11.397 7.532 1.00 98.12 83 GLN A CA 1
ATOM 616 C C . GLN A 1 83 ? -2.485 10.346 8.000 1.00 98.12 83 GLN A C 1
ATOM 618 O O . GLN A 1 83 ? -3.298 10.625 8.878 1.00 98.12 83 GLN A O 1
ATOM 623 N N . LEU A 1 84 ? -2.417 9.130 7.454 1.00 97.62 84 LEU A N 1
ATOM 624 C CA . LEU A 1 84 ? -3.268 8.011 7.874 1.00 97.62 84 LEU A CA 1
ATOM 625 C C . LEU A 1 84 ? -2.891 7.477 9.267 1.00 97.62 84 LEU A C 1
ATOM 627 O O . LEU A 1 84 ? -3.739 6.922 9.974 1.00 97.62 84 LEU A O 1
ATOM 631 N N . ALA A 1 85 ? -1.640 7.694 9.685 1.00 97.44 85 ALA A N 1
ATOM 632 C CA . ALA A 1 85 ? -1.093 7.324 10.988 1.00 97.44 85 ALA A CA 1
ATOM 633 C C . ALA A 1 85 ? -1.417 5.863 11.375 1.00 97.44 85 ALA A C 1
ATOM 635 O O . ALA A 1 85 ? -2.084 5.649 12.389 1.00 97.44 85 ALA A O 1
ATOM 636 N N . PRO A 1 86 ? -1.032 4.868 10.553 1.00 97.62 86 PRO A N 1
ATOM 637 C CA . PRO A 1 86 ? -1.387 3.471 10.780 1.00 97.62 86 PRO A CA 1
ATOM 638 C C . PRO A 1 86 ? -0.732 2.907 12.043 1.00 97.62 86 PRO A C 1
ATOM 640 O O . PRO A 1 86 ? 0.376 3.295 12.407 1.00 97.62 86 PRO A O 1
ATOM 643 N N . ASP A 1 87 ? -1.388 1.922 12.648 1.00 97.81 87 ASP A N 1
ATOM 644 C CA . ASP A 1 87 ? -0.815 1.112 13.725 1.00 97.81 87 ASP A CA 1
ATOM 645 C C . ASP A 1 87 ? 0.028 -0.041 13.162 1.00 97.81 87 ASP A C 1
ATOM 647 O O . ASP A 1 87 ? 0.977 -0.502 13.796 1.00 97.81 87 ASP A O 1
ATOM 651 N N . VAL A 1 88 ? -0.333 -0.529 11.968 1.00 96.56 88 VAL A N 1
ATOM 652 C CA . VAL A 1 88 ? 0.316 -1.661 11.297 1.00 96.56 88 VAL A CA 1
ATOM 653 C C . VAL A 1 88 ? 0.424 -1.386 9.799 1.00 96.56 88 VAL A C 1
ATOM 655 O O . VAL A 1 88 ? -0.544 -0.973 9.159 1.00 96.56 88 VAL A O 1
ATOM 658 N N . VAL A 1 89 ? 1.596 -1.670 9.229 1.00 96.94 89 VAL A N 1
ATOM 659 C CA . VAL A 1 89 ? 1.813 -1.702 7.778 1.00 96.94 89 VAL A CA 1
ATOM 660 C C . VAL A 1 89 ? 2.179 -3.125 7.375 1.00 96.94 89 VAL A C 1
ATOM 662 O O . VAL A 1 89 ? 3.138 -3.688 7.901 1.00 96.94 89 VAL A O 1
ATOM 665 N N . ILE A 1 90 ? 1.423 -3.698 6.442 1.00 96.38 90 ILE A N 1
ATOM 666 C CA . ILE A 1 90 ? 1.678 -5.022 5.872 1.00 96.38 90 ILE A CA 1
ATOM 667 C C . ILE A 1 90 ? 2.293 -4.829 4.489 1.00 96.38 90 ILE A C 1
ATOM 669 O O . ILE A 1 90 ? 1.741 -4.128 3.644 1.00 96.38 90 ILE A O 1
ATOM 673 N N . THR A 1 91 ? 3.451 -5.435 4.260 1.00 92.94 91 THR A N 1
ATOM 674 C CA . THR A 1 91 ? 4.193 -5.362 2.997 1.00 92.94 91 THR A CA 1
ATOM 675 C C . THR A 1 91 ? 4.977 -6.654 2.796 1.00 92.94 91 THR A C 1
ATOM 677 O O . THR A 1 91 ? 5.099 -7.457 3.722 1.00 92.94 91 THR A O 1
ATOM 680 N N . GLN A 1 92 ? 5.533 -6.848 1.604 1.00 86.81 92 GLN A N 1
ATOM 681 C CA . GLN A 1 92 ? 6.461 -7.935 1.316 1.00 86.81 92 GLN A CA 1
ATOM 682 C C . GLN A 1 92 ? 7.870 -7.389 1.088 1.00 86.81 92 GLN A C 1
ATOM 684 O O . GLN A 1 92 ? 8.035 -6.284 0.571 1.00 86.81 92 GLN A O 1
ATOM 689 N N . ALA A 1 93 ? 8.879 -8.173 1.460 1.00 80.69 93 ALA A N 1
ATOM 690 C CA . ALA A 1 93 ? 10.227 -7.982 0.946 1.00 80.69 93 ALA A CA 1
ATOM 691 C C . ALA A 1 93 ? 10.319 -8.516 -0.492 1.00 80.69 93 ALA A C 1
ATOM 693 O O . ALA A 1 93 ? 9.564 -9.409 -0.895 1.00 80.69 93 ALA A O 1
ATOM 694 N N . GLN A 1 94 ? 11.261 -7.976 -1.259 1.00 67.69 94 GLN A N 1
ATOM 695 C CA . GLN A 1 94 ? 11.580 -8.506 -2.576 1.00 67.69 94 GLN A CA 1
ATOM 696 C C . GLN A 1 9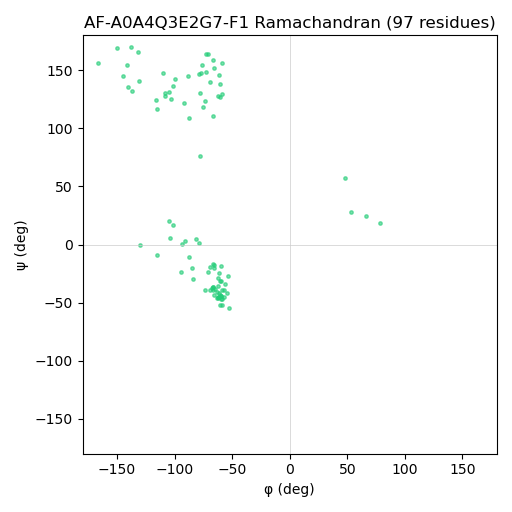4 ? 12.059 -9.958 -2.433 1.00 67.69 94 GLN A C 1
ATOM 698 O O . GLN A 1 94 ? 12.922 -10.259 -1.610 1.00 67.69 94 GLN A O 1
ATOM 703 N N . CYS A 1 95 ? 11.440 -10.868 -3.184 1.00 71.44 95 CYS A N 1
ATOM 704 C CA . CYS A 1 95 ? 11.832 -12.273 -3.201 1.00 71.44 95 CYS A CA 1
ATOM 705 C C . CYS A 1 95 ? 13.089 -12.424 -4.062 1.00 71.44 95 CYS A C 1
ATOM 707 O O . CYS A 1 95 ? 13.080 -11.982 -5.207 1.00 71.44 95 CYS A O 1
ATOM 709 N N . GLU A 1 96 ? 14.123 -13.095 -3.552 1.00 61.62 96 GLU A N 1
ATOM 710 C CA . GLU A 1 96 ? 15.380 -13.350 -4.281 1.00 61.62 96 GLU A CA 1
ATOM 711 C C . GLU A 1 96 ? 15.186 -14.146 -5.585 1.00 61.62 96 GLU A C 1
ATOM 713 O O . GLU A 1 96 ? 16.057 -14.146 -6.444 1.00 61.62 96 GLU A O 1
ATOM 718 N N . VAL A 1 97 ? 14.049 -14.830 -5.739 1.00 64.19 97 VAL A N 1
ATOM 719 C CA . VAL A 1 97 ? 13.720 -15.650 -6.919 1.00 64.19 97 VAL A CA 1
ATOM 720 C C . VAL A 1 97 ? 12.895 -14.877 -7.954 1.00 64.19 97 VAL A C 1
ATOM 722 O O . VAL A 1 97 ? 12.863 -15.248 -9.123 1.00 64.19 97 VAL A O 1
ATOM 725 N N . CYS A 1 98 ? 12.188 -13.828 -7.530 1.00 58.03 98 CYS A N 1
ATOM 726 C CA . CYS A 1 98 ? 11.249 -13.084 -8.378 1.00 58.03 98 CYS A CA 1
ATOM 727 C C . CYS A 1 98 ? 11.810 -11.733 -8.849 1.00 58.03 98 CYS A C 1
ATOM 729 O O . CYS A 1 98 ? 11.057 -10.945 -9.419 1.00 58.03 98 CYS A O 1
ATOM 731 N N . ALA A 1 99 ? 13.078 -11.456 -8.542 1.00 56.22 99 ALA A N 1
ATOM 732 C CA . ALA A 1 99 ? 13.774 -10.195 -8.767 1.00 56.22 99 ALA A CA 1
ATOM 733 C C . ALA A 1 99 ? 14.854 -10.328 -9.839 1.00 56.22 99 ALA A C 1
ATOM 735 O O . ALA A 1 99 ? 15.551 -11.367 -9.838 1.00 56.22 99 ALA A O 1
#

Sequence (99 aa):
MPARKIISLLPAATEIVCALGLEADLVGRSHECDFPLTVKSLPACTEANIPDNLDSGAIDTKVKELLGDALSLYTVKREQIKQLAPDVVITQAQCEVCA

Nearest PDB structures (foldseek):
  5ysc-assembly1_A  TM=8.849E-01  e=9.053E-04  Vibrio cholerae O395
  2r79-assembly1_A  TM=5.808E-01  e=2.034E-02  Pseudomonas aeruginosa
  5y8b-assembly1_A  TM=4.956E-01  e=4.291E-03  Roseiflexus sp. RS-1
  3md9-assembly2_B  TM=5.120E-01  e=1.106E-02  Yersinia pestis
  5mbt-assembly3_C  TM=7.638E-01  e=1.896E-01  Campylobacter jejuni

Foldseek 3Di:
DPQFQEEEADQVVQVVCVVVVNVVNYQEYAPPNCPPVVNVPHHHQKAFPDDPPDDPVSVVVVVCVCVVVVHDRMDGNVVVCVVSVGPYYHDDDDDPVND

pLDDT: mean 91.13, std 10.33, range [55.88, 98.56]